Protein AF-A0A7J3G6I9-F1 (afdb_monomer_lite)

Sequence (110 aa):
MLDVGAYLGDTPLLWIHKNAR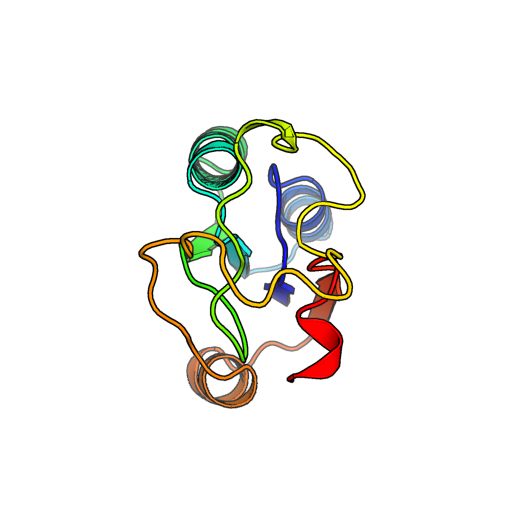KVIAVEPVQFHFRFLELNVRGLPVECLNASIGTAVPDLPSQYGSMGYGLEFGAGAGDKLQVPVVGLLDLVNRYRPEVVKLNCEGCEHYV

pLDDT: mean 91.49, std 11.52, range [49.66, 98.88]

Radius of gyration: 13.46 Å; chains: 1; bounding box: 30×23×40 Å

InterPro domains:
  IPR006342 Methy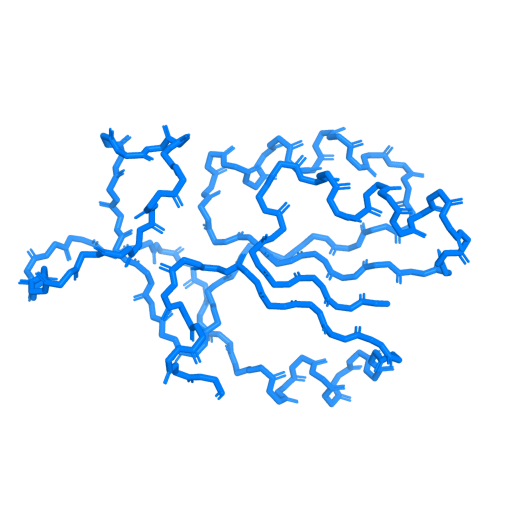ltransferase FkbM [TIGR01444] (1-110)
  IPR029063 S-adenosyl-L-methionine-dependent methyltransferase superfamily [G3DSA:3.40.50.150] (1-110)
  IPR029063 S-adenosyl-L-methionine-dependent methyltransferase superfamily [SSF53335] (1-110)

Structure (mmCIF, N/CA/C/O backbone):
data_AF-A0A7J3G6I9-F1
#
_entry.id   AF-A0A7J3G6I9-F1
#
loop_
_atom_site.group_PDB
_atom_site.id
_atom_site.type_symbol
_atom_site.label_atom_id
_atom_site.label_alt_id
_atom_site.label_comp_id
_atom_site.label_asym_id
_atom_site.label_entity_id
_atom_site.label_seq_id
_atom_site.pdbx_PDB_ins_code
_atom_site.Cartn_x
_atom_site.Cartn_y
_atom_site.Cartn_z
_atom_site.occupancy
_atom_site.B_iso_or_equiv
_atom_site.auth_seq_id
_atom_site.auth_comp_id
_atom_site.auth_asym_id
_atom_site.auth_atom_id
_atom_site.pdbx_PDB_model_num
ATOM 1 N N . MET A 1 1 ? -10.213 -0.851 6.845 1.00 97.75 1 MET A N 1
ATOM 2 C CA . MET A 1 1 ? -10.093 -0.254 5.498 1.00 97.75 1 MET A CA 1
ATOM 3 C C . MET A 1 1 ? -8.906 -0.900 4.799 1.00 97.75 1 MET A C 1
ATOM 5 O O . MET A 1 1 ? -7.942 -1.225 5.485 1.00 97.75 1 MET A O 1
ATOM 9 N N . LEU A 1 2 ? -9.020 -1.174 3.501 1.00 98.75 2 LEU A N 1
ATOM 10 C CA . LEU A 1 2 ? -7.928 -1.658 2.654 1.00 98.75 2 LEU A CA 1
ATOM 11 C C . LEU A 1 2 ? -7.503 -0.513 1.727 1.00 98.75 2 LEU A C 1
ATOM 13 O O . LEU A 1 2 ? -8.327 -0.004 0.969 1.00 98.75 2 LEU A O 1
ATOM 17 N N . ASP A 1 3 ? -6.244 -0.108 1.823 1.00 98.62 3 ASP A N 1
ATOM 18 C CA . ASP A 1 3 ? -5.622 0.950 1.035 1.00 98.62 3 ASP A CA 1
ATOM 19 C C . ASP A 1 3 ? -4.630 0.343 0.049 1.00 98.62 3 ASP A C 1
ATOM 21 O O . ASP A 1 3 ? -3.599 -0.190 0.457 1.00 98.62 3 ASP A O 1
ATOM 25 N N 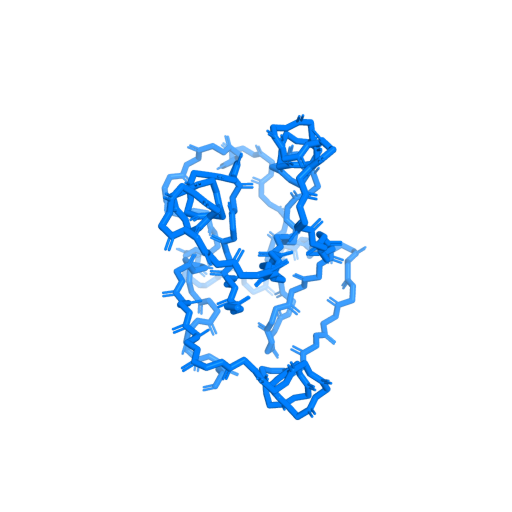. VAL A 1 4 ? -4.946 0.398 -1.238 1.00 98.00 4 VAL A N 1
ATOM 26 C CA . VAL A 1 4 ? -4.059 -0.060 -2.306 1.00 98.00 4 VAL A CA 1
ATOM 27 C C . VAL A 1 4 ? -3.386 1.146 -2.955 1.00 98.00 4 VAL A C 1
ATOM 29 O O . VAL A 1 4 ? -4.059 2.111 -3.341 1.00 98.00 4 VAL A O 1
ATOM 32 N N . GLY A 1 5 ? -2.058 1.069 -3.064 1.00 95.94 5 GLY A N 1
ATOM 33 C CA . GLY A 1 5 ? -1.203 2.207 -3.396 1.00 95.94 5 GLY A CA 1
ATOM 34 C C . GLY A 1 5 ? -1.184 3.205 -2.242 1.00 95.94 5 GLY A C 1
ATOM 35 O O . GLY A 1 5 ? -1.570 4.366 -2.378 1.00 95.94 5 GLY A O 1
ATOM 36 N N . ALA A 1 6 ? -0.824 2.704 -1.058 1.00 97.50 6 ALA A N 1
ATOM 37 C CA . ALA A 1 6 ? -0.782 3.483 0.175 1.00 97.50 6 ALA A CA 1
ATOM 38 C C . ALA A 1 6 ? 0.370 4.503 0.201 1.00 97.50 6 ALA A C 1
ATOM 40 O O . ALA A 1 6 ? 0.398 5.363 1.085 1.00 97.50 6 ALA A O 1
ATOM 41 N N . TYR A 1 7 ? 1.305 4.414 -0.750 1.00 95.94 7 TYR A N 1
ATOM 42 C CA . TYR A 1 7 ? 2.379 5.367 -0.974 1.00 95.94 7 TYR A CA 1
ATOM 43 C C . TYR A 1 7 ? 3.155 5.682 0.313 1.00 95.94 7 TYR A C 1
ATOM 45 O O . TYR A 1 7 ? 3.788 4.795 0.879 1.00 95.94 7 TYR A O 1
ATOM 53 N N . LEU A 1 8 ? 3.113 6.925 0.801 1.00 97.06 8 LEU A N 1
ATOM 54 C CA . LEU A 1 8 ? 3.811 7.355 2.020 1.00 97.06 8 LEU A CA 1
ATOM 55 C C . LEU A 1 8 ? 2.929 7.302 3.281 1.00 97.06 8 LEU A C 1
ATOM 57 O O . LEU A 1 8 ? 3.381 7.704 4.354 1.00 97.06 8 LEU A O 1
ATOM 61 N N . GLY A 1 9 ? 1.687 6.823 3.185 1.00 97.75 9 GLY A N 1
ATOM 62 C CA . GLY A 1 9 ? 0.805 6.638 4.338 1.00 97.75 9 GLY A CA 1
ATOM 63 C C . GLY A 1 9 ? -0.128 7.809 4.665 1.00 97.75 9 GLY A C 1
ATOM 64 O O . GLY A 1 9 ? -0.729 7.814 5.738 1.00 97.75 9 GLY A O 1
ATOM 65 N N . ASP A 1 10 ? -0.329 8.758 3.755 1.00 97.31 10 ASP A N 1
ATOM 66 C CA . ASP A 1 10 ? -1.285 9.864 3.903 1.00 97.31 10 ASP A CA 1
ATOM 67 C C . ASP A 1 10 ? -2.739 9.380 4.072 1.00 97.31 10 ASP A C 1
ATOM 69 O O . ASP A 1 10 ? -3.431 9.778 5.015 1.00 97.31 10 ASP A O 1
ATOM 73 N N . THR A 1 11 ? -3.190 8.462 3.215 1.00 98.06 11 THR A N 1
ATOM 74 C CA . THR A 1 11 ? -4.550 7.907 3.283 1.00 98.06 11 THR A CA 1
ATOM 75 C C . THR A 1 11 ? -4.758 6.996 4.505 1.00 98.06 11 THR A C 1
ATOM 77 O O . THR A 1 11 ? -5.764 7.178 5.203 1.00 98.06 11 THR A O 1
ATOM 80 N N . PRO A 1 12 ? -3.830 6.090 4.879 1.00 98.56 12 PRO A N 1
ATOM 81 C CA . PRO A 1 12 ? -3.924 5.351 6.134 1.00 98.56 12 PRO A CA 1
ATOM 82 C C . PRO A 1 12 ? -4.037 6.268 7.356 1.00 98.56 12 PRO A C 1
ATOM 84 O O . PRO A 1 12 ? -4.923 6.059 8.187 1.00 98.56 12 PRO A O 1
ATOM 87 N N . LEU A 1 13 ? -3.210 7.318 7.449 1.00 98.56 13 LEU A N 1
ATOM 88 C CA . LEU A 1 13 ? -3.263 8.288 8.549 1.00 98.56 13 LEU A CA 1
ATOM 89 C C . LEU A 1 13 ? -4.605 9.027 8.610 1.00 98.56 13 LEU A C 1
ATOM 91 O O . LEU A 1 13 ? -5.168 9.180 9.697 1.00 98.56 13 LEU A O 1
ATOM 95 N N . LEU A 1 14 ? -5.157 9.425 7.459 1.00 98.38 14 LEU A N 1
ATOM 96 C CA . LEU A 1 14 ? -6.493 10.017 7.386 1.00 98.38 14 LEU A CA 1
ATOM 97 C C . LEU A 1 14 ? -7.557 9.067 7.956 1.00 98.38 14 LEU A C 1
ATOM 99 O O . LEU A 1 14 ? -8.394 9.492 8.753 1.00 98.38 14 LEU A O 1
ATOM 103 N N . TRP A 1 15 ? -7.528 7.784 7.592 1.00 98.31 15 TRP A N 1
ATOM 104 C CA . TRP A 1 15 ? -8.501 6.807 8.086 1.00 98.31 15 TRP A CA 1
ATOM 105 C C . TRP A 1 15 ? -8.343 6.514 9.576 1.00 98.31 15 TRP A C 1
ATOM 107 O O . TRP A 1 15 ? -9.352 6.410 10.277 1.00 98.31 15 TRP A O 1
ATOM 117 N N . ILE A 1 16 ? -7.112 6.457 10.089 1.00 98.38 16 ILE A N 1
ATOM 118 C CA . ILE A 1 16 ? -6.867 6.392 11.535 1.00 98.38 16 ILE A CA 1
ATOM 119 C C . ILE A 1 16 ? -7.463 7.616 12.239 1.00 98.38 16 ILE A C 1
ATOM 121 O O . ILE A 1 16 ? -8.197 7.459 13.214 1.00 98.38 16 ILE A O 1
ATOM 125 N N . HIS A 1 17 ? -7.247 8.824 11.711 1.00 98.19 17 HIS A N 1
ATOM 126 C CA . HIS A 1 17 ? -7.847 10.051 12.247 1.00 98.19 17 HIS A CA 1
ATOM 127 C C . HIS A 1 17 ? -9.387 10.038 12.193 1.00 98.19 17 HIS A C 1
ATOM 129 O O . HIS A 1 17 ? -10.052 10.610 13.055 1.00 98.19 17 HIS A O 1
ATOM 135 N N . LYS A 1 18 ? -9.976 9.340 11.215 1.00 97.50 18 LYS A N 1
ATOM 136 C CA . LYS A 1 18 ? -11.425 9.093 11.110 1.00 97.50 18 LYS A CA 1
ATOM 137 C C . LYS A 1 18 ? -11.911 7.898 11.944 1.00 97.50 18 LYS A C 1
ATOM 139 O O . LYS A 1 18 ? -13.039 7.450 11.751 1.00 97.50 18 LYS A O 1
ATOM 144 N N . ASN A 1 19 ? -11.114 7.425 12.904 1.00 97.00 19 ASN A N 1
ATOM 145 C CA . ASN A 1 19 ? -11.424 6.322 13.820 1.00 97.00 19 ASN A CA 1
ATOM 146 C C . ASN A 1 19 ? -11.567 4.946 13.146 1.00 97.00 19 ASN A C 1
ATOM 148 O O . ASN A 1 19 ? -12.292 4.077 13.640 1.00 97.00 19 ASN A O 1
ATOM 152 N N . ALA A 1 20 ? -10.871 4.702 12.032 1.00 98.00 20 ALA A N 1
ATOM 153 C CA . ALA A 1 20 ? -10.760 3.349 11.501 1.00 98.00 20 ALA A CA 1
ATOM 154 C C . ALA A 1 20 ? -10.090 2.433 12.537 1.00 98.00 20 ALA A C 1
ATOM 156 O O . ALA A 1 20 ? -8.977 2.694 12.984 1.00 98.00 20 ALA A O 1
ATOM 157 N N . ARG A 1 21 ? -10.747 1.316 12.882 1.00 97.62 21 ARG A N 1
ATOM 158 C CA . ARG A 1 21 ? -10.206 0.334 13.844 1.00 97.62 21 ARG A CA 1
ATOM 159 C C . ARG A 1 21 ? -8.896 -0.304 13.373 1.00 97.62 21 ARG A C 1
ATOM 161 O O . ARG A 1 21 ? -8.072 -0.690 14.194 1.00 97.62 21 ARG A O 1
ATOM 168 N N . LYS A 1 22 ? -8.755 -0.478 12.058 1.00 98.19 22 LYS A N 1
ATOM 169 C CA . LYS A 1 22 ? -7.578 -1.054 11.405 1.00 98.19 22 LYS A CA 1
ATOM 170 C C . LYS A 1 22 ? -7.515 -0.620 9.942 1.00 98.19 22 LYS A C 1
ATOM 172 O O . LYS A 1 22 ? -8.543 -0.614 9.246 1.00 98.19 22 LYS A O 1
ATOM 177 N N . VAL A 1 23 ? -6.310 -0.324 9.470 1.00 98.81 23 VAL A N 1
ATOM 178 C CA . VAL A 1 23 ? -6.005 -0.116 8.050 1.00 98.81 23 VAL A CA 1
ATOM 179 C C . VAL A 1 23 ? -5.040 -1.203 7.580 1.00 98.81 23 VAL A C 1
ATOM 181 O O . VAL A 1 23 ? -4.103 -1.549 8.293 1.00 98.81 23 VAL A O 1
ATOM 184 N N . ILE A 1 24 ? -5.290 -1.764 6.401 1.00 98.88 24 ILE A N 1
ATOM 185 C CA . ILE A 1 24 ? -4.345 -2.618 5.677 1.00 98.88 24 ILE A CA 1
ATOM 186 C C . ILE A 1 24 ? -3.817 -1.774 4.523 1.00 98.88 24 ILE A C 1
ATOM 188 O O . ILE A 1 24 ? -4.606 -1.392 3.666 1.00 98.88 24 ILE A O 1
ATOM 192 N N . ALA A 1 25 ? -2.535 -1.439 4.535 1.00 98.81 25 ALA A N 1
ATOM 193 C CA . ALA A 1 25 ? -1.903 -0.540 3.578 1.00 98.81 25 ALA A CA 1
ATOM 194 C C . ALA A 1 25 ? -0.970 -1.332 2.658 1.00 98.81 25 ALA A C 1
ATOM 196 O O . ALA A 1 25 ? -0.060 -2.000 3.142 1.00 98.81 25 ALA A O 1
ATOM 197 N N . VAL A 1 26 ? -1.197 -1.279 1.347 1.00 98.56 26 VAL A N 1
ATOM 198 C CA . VAL A 1 26 ? -0.420 -2.018 0.347 1.00 98.56 26 VAL A CA 1
ATOM 199 C C . VAL A 1 26 ? 0.392 -1.050 -0.500 1.00 98.56 26 VAL A C 1
ATOM 201 O O . VAL A 1 26 ? -0.177 -0.153 -1.123 1.00 98.56 26 VAL A O 1
ATOM 204 N N . GLU A 1 27 ? 1.706 -1.253 -0.541 1.00 97.88 27 GLU A N 1
ATOM 205 C CA . GLU A 1 27 ? 2.634 -0.435 -1.324 1.00 97.88 27 GLU A CA 1
ATOM 206 C C . GLU A 1 27 ? 3.798 -1.296 -1.854 1.00 97.88 27 GLU A C 1
ATOM 208 O O . GLU A 1 27 ? 4.600 -1.789 -1.051 1.00 97.88 27 GLU A O 1
ATOM 213 N N . PRO A 1 28 ? 3.906 -1.518 -3.179 1.00 96.06 28 PRO A N 1
ATOM 214 C CA . P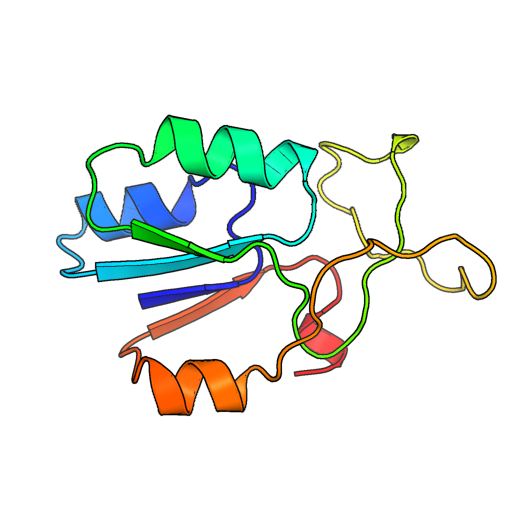RO A 1 28 ? 4.957 -2.359 -3.750 1.00 96.06 28 PRO A CA 1
ATOM 215 C C . PRO A 1 28 ? 6.339 -1.695 -3.789 1.00 96.06 28 PRO A C 1
ATOM 217 O O . PRO A 1 28 ? 7.350 -2.396 -3.713 1.00 96.06 28 PRO A O 1
ATOM 220 N N . VAL A 1 29 ? 6.426 -0.369 -3.923 1.00 94.56 29 VAL A N 1
ATOM 221 C CA . VAL A 1 29 ? 7.703 0.319 -4.130 1.00 94.56 29 VAL A CA 1
ATOM 222 C C . VAL A 1 29 ? 8.460 0.396 -2.812 1.00 94.56 29 VAL A C 1
ATOM 224 O O . VAL A 1 29 ? 8.077 1.114 -1.890 1.00 94.56 29 VAL A O 1
ATOM 227 N N . GLN A 1 30 ? 9.593 -0.304 -2.727 1.00 94.62 30 GLN A N 1
ATOM 228 C CA . GLN A 1 30 ? 10.349 -0.442 -1.478 1.00 94.62 30 GLN A CA 1
ATOM 229 C C . GLN A 1 30 ? 10.779 0.900 -0.867 1.00 94.62 30 GLN A C 1
ATOM 231 O O . GLN A 1 30 ? 10.864 1.033 0.355 1.00 94.62 30 GLN A O 1
ATOM 236 N N . PHE A 1 31 ? 11.053 1.904 -1.704 1.00 93.38 31 PHE A N 1
ATOM 237 C CA . PHE A 1 31 ? 11.365 3.250 -1.233 1.00 93.38 31 PHE A CA 1
ATOM 238 C C . PHE A 1 31 ? 10.170 3.889 -0.509 1.00 93.38 31 PHE A C 1
ATOM 240 O O . PHE A 1 31 ? 10.331 4.355 0.617 1.00 93.38 31 PHE A O 1
ATOM 247 N N . HIS A 1 32 ? 8.971 3.859 -1.103 1.00 95.56 32 HIS A N 1
ATOM 248 C CA . HIS A 1 32 ? 7.748 4.406 -0.499 1.00 95.56 32 HIS A CA 1
ATOM 249 C C . HIS A 1 32 ? 7.312 3.591 0.721 1.00 95.56 32 HIS A C 1
ATOM 251 O O . HIS A 1 32 ? 7.040 4.165 1.774 1.00 95.56 32 HIS A O 1
ATOM 257 N N . PHE A 1 33 ? 7.382 2.261 0.622 1.00 97.62 33 PHE A N 1
ATOM 258 C CA . PHE A 1 33 ? 7.032 1.326 1.692 1.00 97.62 33 PHE A CA 1
ATOM 259 C C . PHE A 1 33 ? 7.781 1.609 3.004 1.00 97.62 33 PHE A C 1
ATOM 261 O O . PHE A 1 33 ? 7.180 1.629 4.077 1.00 97.62 33 PHE A O 1
ATOM 268 N N . ARG A 1 34 ? 9.085 1.915 2.941 1.00 97.69 34 ARG A N 1
ATOM 269 C CA . ARG A 1 34 ? 9.868 2.265 4.141 1.00 97.69 34 ARG A CA 1
ATOM 270 C C . ARG A 1 34 ? 9.356 3.528 4.834 1.00 97.69 34 ARG A C 1
ATOM 272 O O . ARG A 1 34 ? 9.352 3.593 6.062 1.00 97.69 34 ARG A O 1
ATOM 279 N N . PHE A 1 35 ? 8.947 4.538 4.069 1.00 97.94 35 PHE A N 1
ATOM 280 C CA . PHE A 1 35 ? 8.371 5.759 4.635 1.00 97.94 35 PHE A CA 1
ATOM 281 C C . PHE A 1 35 ? 6.963 5.528 5.172 1.00 97.94 35 PHE A C 1
ATOM 283 O O . PHE A 1 35 ? 6.653 6.037 6.247 1.00 97.94 35 PHE A O 1
ATOM 290 N N . LEU A 1 36 ? 6.152 4.716 4.489 1.00 98.56 36 LEU A N 1
ATOM 291 C CA . LEU A 1 36 ? 4.863 4.258 5.002 1.00 98.56 36 LEU A CA 1
ATOM 292 C C . LEU A 1 36 ? 5.022 3.636 6.396 1.00 98.56 36 LEU A C 1
ATOM 294 O O . LEU A 1 36 ? 4.382 4.104 7.336 1.00 98.56 36 LEU A O 1
ATOM 298 N N . GLU A 1 37 ? 5.923 2.660 6.562 1.00 98.69 37 GLU A N 1
ATOM 299 C CA . GLU A 1 37 ? 6.172 2.009 7.859 1.00 98.69 37 GLU A CA 1
ATOM 300 C C . GLU A 1 37 ? 6.627 2.992 8.947 1.00 98.69 37 GLU A C 1
ATOM 302 O O . GLU A 1 37 ? 6.227 2.873 10.108 1.00 98.69 37 GLU A O 1
ATOM 307 N N . LEU A 1 38 ? 7.469 3.968 8.591 1.00 98.50 38 LEU A N 1
ATOM 308 C CA . LEU A 1 38 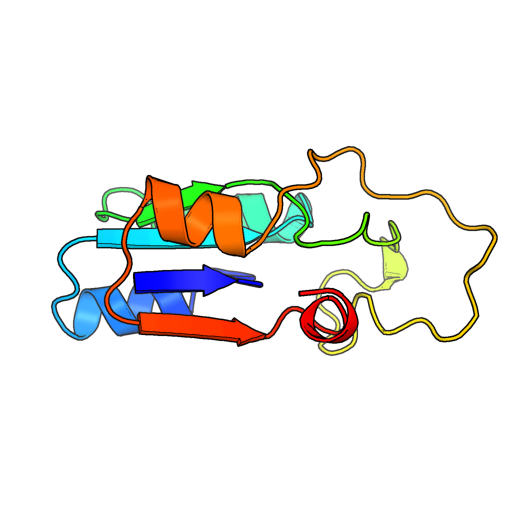? 7.918 5.011 9.514 1.00 98.50 38 LEU A CA 1
ATOM 309 C C . LEU A 1 38 ? 6.762 5.913 9.956 1.00 98.50 38 LEU A C 1
ATOM 311 O O . LEU A 1 38 ? 6.619 6.172 11.151 1.00 98.50 38 LEU A O 1
ATOM 315 N N . ASN A 1 39 ? 5.938 6.359 9.010 1.00 98.62 39 ASN A N 1
ATOM 316 C CA . ASN A 1 39 ? 4.864 7.319 9.247 1.00 98.62 39 ASN A CA 1
ATOM 317 C C . ASN A 1 39 ? 3.704 6.722 10.051 1.00 98.62 39 ASN A C 1
ATOM 319 O O . ASN A 1 39 ? 3.072 7.431 10.831 1.00 98.62 39 ASN A O 1
ATOM 323 N N . VAL A 1 40 ? 3.433 5.424 9.896 1.00 98.62 40 VAL A N 1
ATOM 324 C CA . VAL A 1 40 ? 2.324 4.743 10.590 1.00 98.62 40 VAL A CA 1
ATOM 325 C C . VAL A 1 40 ? 2.762 3.972 11.837 1.00 98.62 40 VAL A C 1
ATOM 327 O O . VAL A 1 40 ? 1.960 3.267 12.452 1.00 98.62 40 VAL A O 1
ATOM 330 N N . ARG A 1 41 ? 4.033 4.090 12.237 1.00 98.56 41 ARG A N 1
ATOM 331 C CA . ARG A 1 41 ? 4.600 3.343 13.364 1.00 98.56 41 ARG A CA 1
ATOM 332 C C . ARG A 1 41 ? 3.794 3.557 14.649 1.00 98.56 41 ARG A C 1
ATOM 334 O O . ARG A 1 41 ? 3.620 4.678 15.114 1.00 98.56 41 ARG A O 1
ATOM 341 N N . GLY A 1 42 ? 3.367 2.452 15.261 1.00 98.25 42 GLY A N 1
ATOM 342 C CA . GLY A 1 42 ? 2.596 2.459 16.510 1.00 98.25 42 GLY A CA 1
ATOM 343 C C . GLY A 1 42 ? 1.093 2.698 16.331 1.00 98.25 42 GLY A C 1
ATOM 344 O O . GLY A 1 42 ? 0.361 2.696 17.318 1.00 98.25 42 GLY A O 1
ATOM 345 N N . LEU A 1 43 ? 0.618 2.868 15.095 1.00 98.56 43 LEU A N 1
ATOM 346 C CA . LEU A 1 43 ? -0.802 2.954 14.758 1.00 98.56 43 LEU A CA 1
ATOM 347 C C . LEU A 1 43 ? -1.334 1.576 14.328 1.00 98.56 43 LEU A C 1
ATOM 349 O O . LEU A 1 43 ? -0.544 0.703 13.960 1.00 98.56 43 LEU A O 1
ATOM 353 N N . PRO A 1 44 ? -2.662 1.340 14.339 1.00 98.38 44 PRO A N 1
ATOM 354 C CA . PRO A 1 44 ? -3.242 0.069 13.907 1.00 98.38 44 PRO A CA 1
ATOM 355 C C . PRO A 1 44 ? -3.292 -0.029 12.369 1.00 98.38 44 PRO A C 1
ATOM 357 O O . PRO A 1 44 ? -4.358 -0.158 11.758 1.00 98.38 44 PRO A O 1
ATOM 360 N N . VAL A 1 45 ? -2.116 0.038 11.744 1.00 98.75 45 VAL A N 1
ATOM 361 C CA . VAL A 1 45 ? -1.898 -0.075 10.301 1.00 98.75 45 VAL A CA 1
ATOM 362 C C . VAL A 1 45 ? -0.991 -1.276 10.033 1.00 98.75 45 VAL A C 1
ATOM 364 O O . VAL A 1 45 ? 0.123 -1.351 10.542 1.00 98.75 45 VAL A O 1
ATOM 367 N N . GLU A 1 46 ? -1.473 -2.228 9.241 1.00 98.69 46 GLU A N 1
ATOM 368 C CA . GLU A 1 46 ? -0.682 -3.358 8.746 1.00 98.69 46 GLU A CA 1
ATOM 369 C C . GLU A 1 46 ? -0.170 -3.019 7.346 1.00 9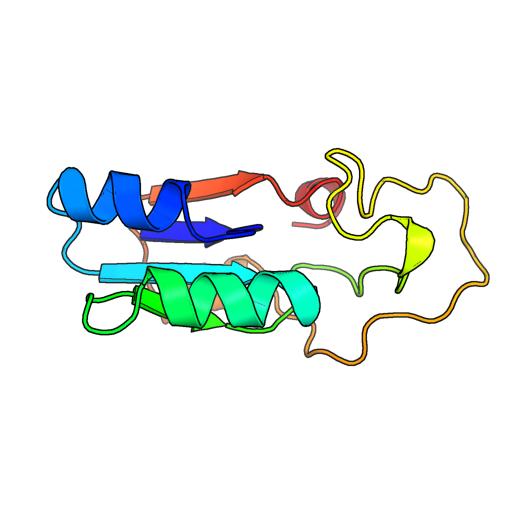8.69 46 GLU A C 1
ATOM 371 O O . GLU A 1 46 ? -0.977 -2.793 6.446 1.00 98.69 46 GLU A O 1
ATOM 376 N N . CYS A 1 47 ? 1.150 -2.960 7.170 1.00 98.81 47 CYS A N 1
ATOM 377 C CA . CYS A 1 47 ? 1.779 -2.618 5.894 1.00 98.81 47 CYS A CA 1
ATOM 378 C C . CYS A 1 47 ? 2.146 -3.892 5.123 1.00 98.81 47 CYS A C 1
ATOM 380 O O . CYS A 1 47 ? 2.785 -4.788 5.673 1.00 98.81 47 CYS A O 1
ATOM 382 N N . LEU A 1 48 ? 1.763 -3.968 3.849 1.00 98.69 48 LEU A N 1
ATOM 383 C CA . LEU A 1 48 ? 2.055 -5.075 2.941 1.00 98.69 48 LEU A CA 1
ATOM 384 C C . LEU A 1 48 ? 2.906 -4.576 1.768 1.00 98.69 48 LEU A C 1
ATOM 386 O O . LEU A 1 48 ? 2.451 -3.757 0.969 1.00 98.69 48 LEU A O 1
ATOM 390 N N . ASN A 1 49 ? 4.134 -5.083 1.654 1.00 98.06 49 ASN A N 1
ATOM 391 C CA . ASN A 1 49 ? 5.001 -4.810 0.511 1.00 98.06 49 ASN A CA 1
ATOM 392 C C . ASN A 1 49 ? 4.684 -5.808 -0.609 1.00 98.06 49 ASN A C 1
ATOM 394 O O . ASN A 1 49 ? 5.239 -6.905 -0.654 1.00 98.06 49 ASN A O 1
ATOM 398 N N . ALA A 1 50 ? 3.700 -5.473 -1.439 1.00 97.88 50 ALA A N 1
ATOM 399 C CA . ALA A 1 50 ? 3.192 -6.351 -2.487 1.00 97.88 50 ALA A CA 1
ATOM 400 C C . ALA A 1 50 ? 2.600 -5.539 -3.643 1.00 97.88 50 ALA A C 1
ATOM 402 O O . ALA A 1 50 ? 2.066 -4.448 -3.438 1.00 97.88 50 ALA A O 1
ATOM 403 N N . SER A 1 51 ? 2.653 -6.094 -4.851 1.00 95.38 51 SER A N 1
ATOM 404 C CA . SER A 1 51 ? 1.898 -5.589 -5.999 1.00 95.38 51 SER A CA 1
ATOM 405 C C . SER A 1 51 ? 0.511 -6.230 -6.045 1.00 95.38 51 SER A C 1
ATOM 407 O O . SER A 1 51 ? 0.342 -7.383 -5.644 1.00 95.38 51 SER A O 1
ATOM 409 N N . ILE A 1 52 ? -0.483 -5.509 -6.568 1.00 95.88 52 ILE A N 1
ATOM 410 C CA . ILE A 1 52 ? -1.837 -6.040 -6.758 1.00 95.88 52 ILE A CA 1
ATOM 411 C C . ILE A 1 52 ? -2.077 -6.357 -8.238 1.00 95.88 52 ILE A C 1
ATOM 413 O O . ILE A 1 52 ? -1.828 -5.515 -9.098 1.00 95.88 52 ILE A O 1
ATOM 417 N N . GLY A 1 53 ? -2.584 -7.560 -8.528 1.00 93.31 53 GLY A N 1
ATOM 418 C CA . GLY A 1 53 ? -3.035 -7.999 -9.859 1.00 93.31 53 GLY A CA 1
ATOM 419 C C . GLY A 1 53 ? -1.903 -8.318 -10.844 1.00 93.31 53 GLY A C 1
ATOM 420 O O . GLY A 1 53 ? -1.880 -9.391 -11.442 1.00 93.31 53 GLY A O 1
ATOM 421 N N . THR A 1 54 ? -0.922 -7.427 -10.971 1.00 90.94 54 THR A N 1
ATOM 422 C CA . THR A 1 54 ? 0.246 -7.586 -11.842 1.00 90.94 54 THR A CA 1
ATOM 423 C C . THR A 1 54 ? 1.520 -7.110 -11.150 1.00 90.94 54 THR A C 1
ATOM 425 O O . THR A 1 54 ? 1.478 -6.291 -10.236 1.00 90.94 54 THR A O 1
ATOM 428 N N . ALA A 1 55 ? 2.670 -7.616 -11.593 1.00 90.06 55 ALA A N 1
ATOM 429 C CA . ALA A 1 55 ? 3.965 -7.106 -11.158 1.00 90.06 55 ALA A CA 1
ATOM 430 C C . ALA A 1 55 ? 4.232 -5.727 -11.782 1.00 90.06 55 ALA A C 1
ATOM 432 O O . ALA A 1 55 ? 4.130 -5.566 -13.002 1.00 90.06 55 ALA A O 1
ATOM 433 N N . VAL A 1 56 ? 4.607 -4.765 -10.940 1.00 88.56 56 VAL A N 1
ATOM 434 C CA . VAL A 1 56 ? 4.871 -3.370 -11.321 1.00 88.56 56 VAL A CA 1
ATOM 435 C C . VAL A 1 56 ? 6.314 -3.222 -11.843 1.00 88.56 56 VAL A C 1
ATOM 437 O O . VAL A 1 56 ? 7.215 -3.873 -11.300 1.00 88.56 56 VAL A O 1
ATOM 440 N N . PRO A 1 57 ? 6.565 -2.407 -12.888 1.00 88.00 57 PRO A N 1
ATOM 441 C CA . PRO A 1 57 ? 7.920 -2.092 -13.348 1.00 88.00 57 PRO A CA 1
ATOM 442 C C . PRO A 1 57 ? 8.774 -1.458 -12.243 1.00 88.00 57 PRO A C 1
ATOM 444 O O . PRO A 1 57 ? 8.274 -0.635 -11.480 1.00 88.00 57 PRO A O 1
ATOM 447 N N . ASP A 1 58 ? 10.061 -1.796 -12.169 1.00 88.88 58 ASP A N 1
ATOM 448 C CA . ASP A 1 58 ? 11.008 -1.107 -11.291 1.00 88.88 58 ASP A CA 1
ATOM 449 C C . ASP A 1 58 ? 11.640 0.080 -12.026 1.00 88.88 58 ASP A C 1
ATOM 451 O O . ASP A 1 58 ? 12.535 -0.075 -12.857 1.00 88.88 58 ASP A O 1
ATOM 455 N N . LEU A 1 59 ? 11.150 1.283 -11.720 1.00 87.62 59 LEU A N 1
ATOM 456 C CA . LEU A 1 59 ? 11.596 2.535 -12.335 1.00 87.62 59 LEU A CA 1
ATOM 457 C C . LEU A 1 59 ? 12.194 3.494 -11.290 1.00 87.62 59 LEU A C 1
ATOM 459 O O . LEU A 1 59 ? 11.538 4.467 -10.909 1.00 87.62 59 LEU A O 1
ATOM 463 N N . PRO A 1 60 ? 13.440 3.285 -10.817 1.00 87.56 60 PRO A N 1
ATOM 464 C CA . PRO A 1 60 ? 14.040 4.125 -9.776 1.00 87.56 60 PRO A CA 1
ATOM 465 C C . PRO A 1 60 ? 14.064 5.624 -10.102 1.00 87.56 60 PRO A C 1
ATOM 467 O O . PRO A 1 60 ? 13.916 6.457 -9.210 1.00 87.56 60 PRO A O 1
ATOM 470 N N . SER A 1 61 ? 14.195 5.984 -11.384 1.00 86.88 61 SER A N 1
ATOM 471 C CA . SER A 1 61 ? 14.153 7.375 -11.860 1.00 86.88 61 SER A CA 1
ATOM 472 C C . SER A 1 61 ? 12.798 8.060 -11.655 1.00 86.88 61 SER A C 1
ATOM 474 O O . SER A 1 61 ? 12.724 9.286 -11.705 1.00 86.88 61 SER A O 1
ATOM 476 N N . GLN A 1 62 ? 11.737 7.287 -11.415 1.00 85.25 62 GLN A N 1
ATOM 477 C CA . GLN A 1 62 ? 10.382 7.774 -11.186 1.00 85.25 62 GLN A CA 1
ATOM 478 C C . GLN A 1 62 ? 9.957 7.683 -9.714 1.00 85.25 62 GLN A C 1
ATOM 480 O O . GLN A 1 62 ? 8.808 7.992 -9.398 1.00 85.25 62 GLN A O 1
ATOM 485 N N . TYR A 1 63 ? 10.836 7.279 -8.788 1.00 86.81 63 TYR A N 1
ATOM 486 C CA . TYR A 1 63 ? 10.487 7.269 -7.366 1.00 86.81 63 TYR A CA 1
ATOM 487 C C . TYR A 1 63 ? 10.074 8.674 -6.911 1.00 86.81 63 TYR A C 1
ATOM 489 O O . TYR A 1 63 ? 10.847 9.625 -6.985 1.00 86.81 63 TYR A O 1
ATOM 497 N N . GLY A 1 64 ? 8.835 8.790 -6.431 1.00 81.06 64 GLY A N 1
ATOM 498 C CA . GLY A 1 64 ? 8.260 10.063 -5.995 1.00 81.06 64 GLY A CA 1
ATOM 499 C C . GLY A 1 64 ? 7.428 10.784 -7.061 1.00 81.06 64 GLY A C 1
ATOM 500 O O . GLY A 1 64 ? 6.813 11.805 -6.762 1.00 81.06 64 GLY A O 1
ATOM 501 N N . SER A 1 65 ? 7.394 10.263 -8.290 1.00 84.31 65 SER A N 1
ATOM 502 C CA . SER A 1 65 ? 6.490 10.725 -9.344 1.00 84.31 65 SER A CA 1
ATOM 503 C C . SER A 1 65 ? 5.056 10.293 -9.051 1.00 84.31 65 SER A C 1
ATOM 505 O O . SER A 1 65 ? 4.826 9.155 -8.648 1.00 84.31 65 SER A O 1
ATOM 507 N N . MET A 1 66 ? 4.090 11.170 -9.337 1.00 76.81 66 MET A N 1
ATOM 508 C CA . MET A 1 66 ? 2.668 10.811 -9.285 1.00 76.81 66 MET A CA 1
ATOM 509 C C . MET A 1 66 ? 2.275 9.788 -10.357 1.00 76.81 66 MET A C 1
ATOM 511 O O . MET A 1 66 ? 1.247 9.162 -10.212 1.00 76.81 66 MET A O 1
ATOM 515 N N . GLY A 1 67 ? 3.065 9.609 -11.421 1.00 75.00 67 GLY A N 1
ATOM 516 C CA . GLY A 1 67 ? 2.756 8.664 -12.505 1.00 75.00 67 GLY A CA 1
ATOM 517 C C . GLY A 1 67 ? 3.516 7.339 -12.437 1.00 75.00 67 GLY A C 1
ATOM 518 O O . GLY A 1 67 ? 3.656 6.683 -13.468 1.00 75.00 67 GLY A O 1
ATOM 519 N N . TYR A 1 68 ? 4.090 6.976 -11.284 1.00 79.44 68 TYR A N 1
ATOM 520 C CA . TYR A 1 68 ? 4.906 5.763 -11.168 1.00 79.44 68 TYR A CA 1
ATOM 521 C C . TYR A 1 68 ? 4.086 4.515 -11.516 1.00 79.44 68 TYR A C 1
ATOM 523 O O . TYR A 1 68 ? 3.115 4.219 -10.839 1.00 79.44 68 TYR A O 1
ATOM 531 N N . GLY A 1 69 ? 4.503 3.748 -12.524 1.00 68.00 69 GLY A N 1
ATOM 532 C CA . GLY A 1 69 ? 3.793 2.533 -12.950 1.00 68.00 69 GLY A CA 1
ATOM 533 C C . GLY A 1 69 ? 2.893 2.720 -14.177 1.00 68.00 69 GLY A C 1
ATOM 534 O O . GLY A 1 69 ? 2.570 1.731 -14.837 1.00 68.00 69 GLY A O 1
ATOM 535 N N . LEU A 1 70 ? 2.607 3.966 -14.579 1.00 69.06 70 LEU A N 1
ATOM 536 C CA . LEU A 1 70 ? 1.915 4.307 -15.828 1.00 69.06 70 LEU A CA 1
ATOM 537 C C . LEU A 1 70 ? 2.880 4.334 -17.029 1.00 69.06 70 LEU A C 1
ATOM 539 O O . LEU A 1 70 ? 2.906 5.295 -17.798 1.00 69.06 70 LEU A O 1
ATOM 543 N N . GLU A 1 71 ? 3.688 3.293 -17.228 1.00 63.44 71 GLU A N 1
ATOM 544 C CA . GLU A 1 71 ? 4.438 3.149 -18.482 1.00 63.44 71 GLU A CA 1
ATOM 545 C C . GLU A 1 71 ? 3.642 2.322 -19.495 1.00 63.44 71 GLU A C 1
ATOM 547 O O . GLU A 1 71 ? 3.665 1.089 -19.511 1.00 63.44 71 GLU A O 1
ATOM 552 N N . PHE A 1 72 ? 2.958 3.020 -20.404 1.00 50.53 72 PHE A N 1
ATOM 553 C CA . PHE A 1 72 ? 2.452 2.416 -21.633 1.00 50.53 72 PHE A CA 1
ATOM 554 C C . PHE A 1 72 ? 3.634 1.921 -22.478 1.00 50.53 72 PHE A C 1
ATOM 556 O O . PHE A 1 72 ? 4.376 2.714 -23.053 1.00 50.53 72 PHE A O 1
ATOM 563 N N . GLY A 1 73 ? 3.794 0.600 -22.586 1.00 50.41 73 GLY A N 1
ATOM 564 C CA . GLY A 1 73 ? 4.729 -0.015 -23.534 1.00 50.41 73 GLY A CA 1
ATOM 565 C C . GLY A 1 73 ? 6.107 -0.401 -22.989 1.00 50.41 73 GLY A C 1
ATOM 566 O O . GLY A 1 73 ? 6.950 -0.825 -23.779 1.00 50.41 73 GLY A O 1
ATOM 567 N N . ALA A 1 74 ? 6.343 -0.352 -21.675 1.00 50.09 74 ALA A N 1
ATOM 568 C CA . ALA A 1 74 ? 7.560 -0.895 -21.064 1.00 50.09 74 ALA A CA 1
ATOM 569 C C . ALA A 1 74 ? 7.522 -2.432 -20.990 1.00 50.09 74 ALA A C 1
ATOM 571 O O . ALA A 1 74 ? 7.491 -3.049 -19.930 1.00 50.09 74 ALA A O 1
ATOM 572 N N . GLY A 1 75 ? 7.511 -3.079 -22.154 1.00 49.66 75 GLY A N 1
ATOM 573 C CA . GLY A 1 75 ? 7.541 -4.536 -22.280 1.00 49.66 75 GLY A CA 1
ATOM 574 C C . GLY A 1 75 ? 8.889 -5.185 -21.937 1.00 49.66 75 GLY A C 1
ATOM 575 O O . GLY A 1 75 ? 9.018 -6.389 -22.131 1.00 49.66 75 GLY A O 1
ATOM 576 N N . ALA A 1 76 ? 9.897 -4.432 -21.474 1.00 55.16 76 ALA A N 1
ATOM 577 C CA . ALA A 1 76 ? 11.280 -4.921 -21.379 1.00 55.16 76 ALA A CA 1
ATOM 578 C C . ALA A 1 76 ? 12.102 -4.383 -20.185 1.00 55.16 76 ALA A C 1
ATOM 580 O O . ALA A 1 76 ? 13.327 -4.473 -20.214 1.00 55.16 76 ALA A O 1
ATOM 581 N N . GLY A 1 77 ? 11.461 -3.802 -19.165 1.00 70.19 77 GLY A N 1
ATOM 582 C CA . GLY A 1 77 ? 12.139 -3.350 -17.941 1.00 70.19 77 GLY A CA 1
ATOM 583 C C . GLY A 1 77 ? 12.132 -4.401 -16.829 1.00 70.19 77 GLY A C 1
ATOM 584 O O . GLY A 1 77 ? 11.282 -5.298 -16.820 1.00 70.19 77 GLY A O 1
ATOM 585 N N . ASP A 1 78 ? 13.055 -4.267 -15.874 1.00 86.12 78 ASP A N 1
ATOM 586 C CA . ASP A 1 78 ? 13.011 -5.032 -14.627 1.00 86.12 78 ASP A CA 1
ATOM 587 C C . ASP A 1 78 ? 11.703 -4.753 -13.877 1.00 86.12 78 ASP A C 1
ATOM 589 O O . ASP A 1 78 ? 11.105 -3.680 -13.982 1.00 86.12 78 ASP A O 1
ATOM 593 N N . LYS A 1 79 ? 11.233 -5.747 -13.123 1.00 89.31 79 LYS A N 1
ATOM 594 C CA . LYS A 1 79 ? 10.040 -5.629 -12.279 1.00 89.31 79 LYS A CA 1
ATOM 595 C C . LYS A 1 79 ? 10.432 -5.621 -10.815 1.00 89.31 79 LYS A C 1
ATOM 597 O O . LYS A 1 79 ? 11.410 -6.271 -10.430 1.00 89.31 79 LYS A O 1
ATOM 602 N N . LEU A 1 80 ? 9.616 -4.965 -9.994 1.00 91.06 80 LEU A N 1
ATOM 603 C CA . LEU A 1 80 ? 9.767 -5.015 -8.545 1.00 91.06 80 LEU A CA 1
ATOM 604 C C . LEU A 1 80 ? 9.712 -6.469 -8.063 1.00 91.06 80 LEU A C 1
ATOM 606 O O . LEU A 1 80 ? 8.804 -7.227 -8.406 1.00 91.06 80 LEU A O 1
ATOM 610 N N . GLN A 1 81 ? 10.694 -6.853 -7.250 1.00 94.06 81 GLN A N 1
ATOM 611 C CA . GLN A 1 81 ? 10.809 -8.198 -6.685 1.00 94.06 81 GLN A CA 1
ATOM 612 C C . GLN A 1 81 ? 9.973 -8.319 -5.407 1.00 94.06 81 GLN A C 1
ATOM 614 O O . GLN A 1 81 ? 10.498 -8.530 -4.314 1.00 94.06 81 GLN A O 1
ATOM 619 N N . VAL A 1 82 ? 8.660 -8.150 -5.555 1.00 96.00 82 VAL A N 1
ATOM 620 C CA . VAL A 1 82 ? 7.676 -8.236 -4.471 1.00 96.00 82 VAL A CA 1
ATOM 621 C C . VAL A 1 82 ? 6.578 -9.236 -4.838 1.00 96.00 82 VAL A C 1
ATOM 623 O O . VAL A 1 82 ? 6.325 -9.460 -6.025 1.00 96.00 82 VAL A O 1
ATOM 626 N N . PRO A 1 83 ? 5.908 -9.864 -3.856 1.00 97.50 83 PRO A N 1
ATOM 627 C CA . PRO A 1 83 ? 4.779 -10.736 -4.141 1.00 97.50 83 PRO A CA 1
ATOM 628 C C . PRO A 1 83 ? 3.693 -10.009 -4.938 1.00 97.50 83 PRO A C 1
ATOM 630 O O . PRO A 1 83 ? 3.367 -8.858 -4.648 1.00 97.50 83 PRO A O 1
ATOM 633 N N . VAL A 1 84 ? 3.099 -10.709 -5.902 1.00 96.12 84 VAL A N 1
ATOM 634 C CA . VAL A 1 84 ? 1.880 -10.265 -6.584 1.00 96.12 84 VAL A CA 1
ATOM 635 C C . VAL A 1 84 ? 0.700 -10.972 -5.933 1.00 96.12 84 VAL A C 1
ATOM 637 O O . VAL A 1 84 ? 0.696 -12.199 -5.830 1.00 96.12 84 VAL A O 1
ATOM 640 N N . VAL A 1 85 ? -0.289 -10.207 -5.480 1.00 97.19 85 VAL A N 1
ATOM 641 C CA . VAL A 1 85 ? -1.482 -10.733 -4.804 1.00 97.19 85 VAL A CA 1
ATOM 642 C C . VAL A 1 85 ? -2.757 -10.256 -5.496 1.00 97.19 85 VAL A C 1
ATOM 644 O O . VAL A 1 85 ? -2.797 -9.169 -6.074 1.00 97.19 85 VAL A O 1
ATOM 647 N N . GLY A 1 86 ? -3.816 -11.065 -5.453 1.00 96.94 86 GLY A N 1
ATOM 648 C CA . GLY A 1 86 ? -5.120 -10.674 -5.978 1.00 96.94 86 GLY A CA 1
ATOM 649 C C . GLY A 1 86 ? -5.841 -9.710 -5.036 1.00 96.94 86 GLY A C 1
ATOM 650 O O . GLY A 1 86 ? -5.808 -9.878 -3.814 1.00 96.94 86 GLY A O 1
ATOM 651 N N . LEU A 1 87 ? -6.561 -8.729 -5.592 1.00 97.44 87 LEU A N 1
ATOM 652 C CA . LEU A 1 87 ? -7.404 -7.840 -4.785 1.00 97.44 87 LEU A CA 1
ATOM 653 C C . LEU A 1 87 ? -8.454 -8.641 -3.998 1.00 97.44 87 LEU A C 1
ATOM 655 O O . LEU A 1 87 ? -8.631 -8.423 -2.799 1.00 97.44 87 LEU A O 1
ATOM 659 N N . LEU A 1 88 ? -9.107 -9.610 -4.650 1.00 97.50 88 LEU A N 1
ATOM 660 C CA . LEU A 1 88 ? -10.112 -10.463 -4.011 1.00 97.50 88 LEU A CA 1
ATOM 661 C C . LEU A 1 88 ? -9.533 -11.328 -2.885 1.00 97.50 88 LEU A C 1
ATOM 663 O O . LEU A 1 88 ? -10.227 -11.556 -1.897 1.00 97.50 88 LEU A O 1
ATOM 667 N N . ASP A 1 89 ? -8.271 -11.754 -2.969 1.00 97.88 89 ASP A N 1
ATOM 668 C CA . ASP A 1 89 ? -7.622 -12.498 -1.883 1.00 97.88 89 ASP A CA 1
ATOM 669 C C . ASP A 1 89 ? -7.490 -11.629 -0.629 1.00 97.88 89 ASP A C 1
ATOM 671 O O . ASP A 1 89 ? -7.807 -12.069 0.479 1.00 97.88 89 ASP A O 1
ATOM 675 N N . LEU A 1 90 ? -7.090 -10.363 -0.800 1.00 98.12 90 LEU A N 1
ATOM 676 C CA . LEU A 1 90 ? -7.011 -9.402 0.299 1.00 98.12 90 LEU A CA 1
ATOM 677 C C . LEU A 1 90 ? -8.398 -9.057 0.850 1.00 98.12 90 LEU A C 1
ATOM 679 O O . LEU A 1 90 ? -8.579 -9.025 2.068 1.00 98.12 90 LEU A O 1
ATOM 683 N N . VAL A 1 91 ? -9.392 -8.851 -0.017 1.00 98.31 91 VAL A N 1
ATOM 684 C CA . VAL A 1 91 ? -10.776 -8.589 0.407 1.00 98.31 91 VAL A CA 1
ATOM 685 C C . VAL A 1 91 ? -11.334 -9.771 1.201 1.00 98.31 91 VAL A C 1
ATOM 687 O O . VAL A 1 91 ? -11.871 -9.574 2.290 1.00 98.31 91 VAL A O 1
ATOM 690 N N . ASN A 1 92 ? -11.147 -11.002 0.725 1.00 98.38 92 ASN A N 1
ATOM 691 C CA . ASN A 1 92 ? -11.617 -12.209 1.408 1.00 98.38 92 ASN A CA 1
ATOM 692 C C . ASN A 1 92 ? -10.903 -12.435 2.747 1.00 98.38 92 ASN A C 1
ATOM 694 O O . ASN A 1 92 ? -11.543 -12.809 3.736 1.00 98.38 92 ASN A O 1
ATOM 698 N N . ARG A 1 93 ? -9.587 -12.185 2.794 1.00 98.25 93 ARG A N 1
ATOM 699 C CA . ARG A 1 93 ? -8.758 -12.352 3.993 1.00 98.25 93 ARG A CA 1
ATOM 700 C C . ARG A 1 93 ? -9.066 -11.316 5.069 1.00 98.25 93 ARG A C 1
ATOM 702 O O . ARG A 1 93 ? -9.220 -11.679 6.232 1.00 98.25 93 ARG A O 1
ATOM 709 N N . TYR A 1 94 ? -9.122 -10.040 4.699 1.00 98.19 94 TYR A N 1
ATOM 710 C CA . TYR A 1 94 ? -9.208 -8.935 5.657 1.00 98.19 94 TYR A CA 1
ATOM 711 C C . TYR A 1 94 ? -10.627 -8.408 5.865 1.00 98.19 94 TYR A C 1
ATOM 713 O O . TYR A 1 94 ? -10.854 -7.684 6.833 1.00 98.19 94 TYR A O 1
ATOM 721 N N . ARG A 1 95 ? -11.573 -8.770 4.987 1.00 98.31 95 ARG A N 1
ATOM 722 C CA . ARG A 1 95 ? -12.984 -8.348 5.017 1.00 98.31 95 ARG A CA 1
ATOM 723 C C . ARG A 1 95 ? -13.142 -6.840 5.280 1.00 98.31 95 ARG A C 1
ATOM 725 O O . ARG A 1 95 ? -13.787 -6.453 6.257 1.00 98.31 95 ARG A O 1
ATOM 732 N N . PRO A 1 96 ? -12.502 -5.973 4.473 1.00 98.06 96 PRO A N 1
ATOM 733 C CA . PRO A 1 96 ? -12.561 -4.536 4.689 1.00 98.06 96 PRO A CA 1
ATOM 734 C C . PRO A 1 96 ? -13.970 -3.991 4.413 1.00 98.06 96 PRO A C 1
ATOM 736 O O . PRO A 1 96 ? -14.619 -4.392 3.456 1.00 98.06 96 PRO A O 1
ATOM 739 N N . GLU A 1 97 ? -14.412 -3.019 5.213 1.00 98.12 97 GLU A N 1
ATOM 740 C CA . GLU A 1 97 ? -15.665 -2.279 4.960 1.00 98.12 97 GLU A CA 1
ATOM 741 C C . GLU A 1 97 ? -15.528 -1.287 3.789 1.00 98.12 97 GLU A C 1
ATOM 743 O O . GLU A 1 97 ? -16.502 -0.960 3.121 1.00 98.12 97 GLU A O 1
ATOM 748 N N . VAL A 1 98 ? -14.305 -0.806 3.544 1.00 97.88 98 VAL A N 1
ATOM 749 C CA . VAL A 1 98 ? -13.969 0.154 2.486 1.00 97.88 98 VAL A CA 1
ATOM 750 C C . VAL A 1 98 ? -12.654 -0.262 1.844 1.00 97.88 98 VAL A C 1
ATOM 752 O O . VAL A 1 98 ? -11.689 -0.561 2.561 1.00 97.88 98 VAL A O 1
ATOM 755 N N . VAL A 1 99 ? -12.624 -0.239 0.513 1.00 97.94 99 VAL A N 1
ATOM 756 C CA . VAL A 1 99 ? -11.428 -0.405 -0.317 1.00 97.94 99 VAL A CA 1
ATOM 757 C C . VAL A 1 99 ? -11.174 0.913 -1.043 1.00 97.94 99 VAL A C 1
ATOM 759 O O . VAL A 1 99 ? -12.078 1.436 -1.692 1.00 97.94 99 VAL A O 1
ATOM 762 N N . LYS A 1 100 ? -9.957 1.447 -0.938 1.00 97.06 100 LYS A N 1
ATOM 763 C CA . LYS A 1 100 ? -9.467 2.533 -1.796 1.00 97.06 100 LYS A CA 1
ATOM 764 C C . LYS A 1 100 ? -8.420 1.959 -2.745 1.00 97.06 100 LYS A C 1
ATOM 766 O O . LYS A 1 100 ? -7.552 1.203 -2.316 1.00 97.06 100 LYS A O 1
ATOM 771 N N . LEU A 1 101 ? -8.512 2.347 -4.012 1.00 95.12 101 LEU A N 1
ATOM 772 C CA . LEU A 1 101 ? -7.591 1.985 -5.086 1.00 95.12 101 LEU A CA 1
ATOM 773 C C . LEU A 1 101 ? -7.050 3.289 -5.684 1.00 95.12 101 LEU A C 1
ATOM 775 O O . LEU A 1 101 ? -7.827 4.073 -6.221 1.00 95.12 101 LEU A O 1
ATOM 779 N N . ASN A 1 102 ? -5.755 3.546 -5.498 1.00 92.19 102 ASN A N 1
ATOM 780 C CA . ASN A 1 102 ? -4.986 4.530 -6.267 1.00 92.19 102 ASN A CA 1
ATOM 781 C C . ASN A 1 102 ? -3.535 4.042 -6.307 1.00 92.19 102 ASN A C 1
ATOM 783 O O . ASN A 1 102 ? -2.779 4.322 -5.380 1.00 92.19 102 ASN A O 1
ATOM 787 N N . CYS A 1 103 ? -3.203 3.235 -7.305 1.00 88.38 103 CYS A N 1
ATOM 788 C CA . CYS A 1 103 ? -1.947 2.512 -7.489 1.00 88.38 103 CYS A CA 1
ATOM 789 C C . CYS A 1 103 ? -1.343 2.742 -8.881 1.00 88.38 103 CYS A C 1
ATOM 791 O O . CYS A 1 103 ? -0.543 1.921 -9.335 1.00 88.38 103 CYS A O 1
ATOM 793 N N . GLU A 1 104 ? -1.736 3.833 -9.545 1.00 84.88 104 GLU A N 1
ATOM 794 C CA . GLU A 1 104 ? -1.086 4.357 -10.749 1.00 84.88 104 GLU A CA 1
ATOM 795 C C . GLU A 1 104 ? -0.936 3.304 -11.868 1.00 84.88 104 GLU A C 1
ATOM 797 O O . GLU A 1 104 ? 0.102 3.180 -12.519 1.00 84.88 104 GLU A O 1
ATOM 802 N N . GLY A 1 105 ? -1.989 2.509 -12.093 1.00 82.19 105 GLY A N 1
ATOM 803 C CA . GLY A 1 105 ? -2.099 1.572 -13.213 1.00 82.19 105 GLY A CA 1
ATOM 804 C C . GLY A 1 105 ? -2.520 0.158 -12.822 1.00 82.19 105 GLY A C 1
ATOM 805 O O . GLY A 1 105 ? -3.045 -0.571 -13.670 1.00 82.19 105 GLY A O 1
ATOM 806 N N . CYS A 1 106 ? -2.346 -0.248 -11.558 1.00 85.06 106 CYS A N 1
ATOM 807 C CA . CYS A 1 106 ? -2.789 -1.578 -11.127 1.00 85.06 106 CYS A CA 1
ATOM 808 C C . CYS A 1 106 ? -4.320 -1.732 -11.201 1.00 85.06 106 CYS A C 1
ATOM 810 O O . CYS A 1 106 ? -4.803 -2.846 -11.381 1.00 85.06 106 CYS A O 1
ATOM 812 N N . GLU A 1 107 ? -5.077 -0.627 -11.177 1.00 88.94 107 GLU A N 1
ATOM 813 C CA . GLU A 1 107 ? -6.541 -0.580 -11.295 1.00 88.94 107 GLU A CA 1
ATOM 814 C C . GLU A 1 107 ? -7.068 -1.246 -12.568 1.00 88.94 107 GLU A C 1
ATOM 816 O O . GLU A 1 107 ? -8.212 -1.689 -12.602 1.00 88.94 107 GLU A O 1
ATOM 821 N N . HIS A 1 108 ? -6.246 -1.335 -13.616 1.00 86.81 108 HIS A N 1
ATOM 822 C CA . HIS A 1 108 ? -6.613 -2.028 -14.848 1.00 86.81 108 HIS A CA 1
ATOM 823 C C . HIS A 1 108 ? -6.695 -3.558 -14.685 1.00 86.81 108 HIS A C 1
ATOM 825 O O . HIS A 1 108 ? -7.357 -4.225 -15.478 1.00 86.81 108 HIS A O 1
ATOM 831 N N . TYR A 1 109 ? -6.015 -4.119 -13.682 1.00 84.31 109 TYR A N 1
ATOM 832 C CA . TYR A 1 109 ? -5.771 -5.557 -13.535 1.00 84.31 109 TYR A CA 1
ATOM 833 C C . TYR A 1 109 ? -6.492 -6.192 -12.334 1.00 84.31 109 TYR A C 1
ATOM 835 O O . TYR A 1 109 ? -6.205 -7.348 -12.008 1.00 84.31 109 TYR A O 1
ATOM 843 N N . VAL A 1 110 ? -7.367 -5.448 -11.648 1.00 82.19 110 VAL A N 1
ATOM 844 C CA . VAL A 1 110 ? -8.007 -5.856 -10.379 1.00 82.19 110 VAL A CA 1
ATOM 845 C C . VAL A 1 110 ? -9.501 -6.091 -10.471 1.00 82.19 110 VAL A C 1
ATOM 847 O O . VAL A 1 110 ? -10.163 -5.459 -11.320 1.00 82.19 110 VAL A O 1
#

Foldseek 3Di:
DEEAQCFLPPVVVVVVVVVDPAYEHEHQQPVRQVNNCVVCPPHRYHYFNEAEQDFAFDDPVCRVPLQRRVDDPPPDGHTRPHHYDYPVVCCVVVVDPDYDDDNNPSVVRD

Secondary structure (DSSP, 8-state):
-EEES-TTSHHHHHHHHTT-S-EEEE---HHHHHHHHHHTTTSSEEEE--EESSPPB--GGGTT-TTTT--TT-TTS-B--S-EE-HHHHHHHH--S-EEE--TTGGGG-

Organism: Caldiarchaeum subterraneum (NCBI:txid311458)